Protein AF-A0A836RKF9-F1 (afdb_monomer_lite)

pLDDT: mean 84.97, std 9.56, range [45.56, 94.19]

Sequence (91 aa):
LLNKSGRIIYIRSSPEAIFERVCHSNKRPLLTVEDNNNFDQVLLERIRQLMGEREALYRQADIIIDRDILTLPEIVEAIIRLACSFAQSKE

Secondary structure (DSSP, 8-state):
-GGGTS--EEEE--HHHHHHHHTT----GGG-----TTHHHHHHHHHHHHHHHHHHHHTTSSEEEESTTS-HHHHHHHHHHHHHHHHHT--

Foldseek 3Di:
DVVVPDAFEAADEDLVVVLVVPVVDPPDPQQDDPDDPPSSVVSSVSSVVVCVVCVVVSVVGPYYHYPVPDDPVRVVVVVVVVVVVVVVVVD

Structure (mmCIF, N/CA/C/O backbone):
data_AF-A0A836RKF9-F1
#
_entry.id   AF-A0A836RKF9-F1
#
loop_
_atom_site.group_PDB
_atom_site.id
_atom_site.type_symbol
_atom_site.label_atom_id
_atom_site.label_alt_id
_atom_site.label_comp_id
_atom_site.label_asym_id
_atom_site.label_entity_id
_atom_site.label_seq_id
_atom_site.pdbx_PDB_ins_code
_atom_site.Cartn_x
_atom_site.Cartn_y
_atom_site.Cartn_z
_atom_site.occupancy
_atom_site.B_iso_or_equiv
_atom_site.auth_seq_id
_atom_site.auth_comp_id
_atom_site.auth_asym_id
_atom_site.auth_atom_id
_atom_site.pdbx_PDB_model_num
ATOM 1 N N . LEU A 1 1 ? -10.024 -11.822 10.129 1.00 61.12 1 LEU A N 1
ATOM 2 C CA . LEU A 1 1 ? -9.219 -11.813 11.376 1.00 61.12 1 LEU A CA 1
ATOM 3 C C . LEU A 1 1 ? -8.876 -10.378 11.753 1.00 61.12 1 LEU A C 1
ATOM 5 O O . LEU A 1 1 ? -9.405 -9.922 12.751 1.00 61.12 1 LEU A O 1
ATOM 9 N N . LEU A 1 2 ? -8.126 -9.633 10.930 1.00 71.75 2 LEU A N 1
ATOM 10 C CA . LEU A 1 2 ? -7.811 -8.216 11.197 1.00 71.75 2 LEU A CA 1
ATOM 11 C C . LEU A 1 2 ? -9.057 -7.319 11.333 1.00 71.75 2 LEU A C 1
ATOM 13 O O . LEU A 1 2 ? -9.138 -6.505 12.244 1.00 71.75 2 LEU A O 1
ATOM 17 N N . ASN A 1 3 ? -10.066 -7.546 10.492 1.00 69.69 3 ASN A N 1
ATOM 18 C CA . ASN A 1 3 ? -11.316 -6.779 10.446 1.00 69.69 3 ASN A CA 1
ATOM 19 C C . ASN A 1 3 ? -12.210 -6.880 11.695 1.00 69.69 3 ASN A C 1
ATOM 21 O O . ASN A 1 3 ? -13.200 -6.169 11.792 1.00 69.69 3 ASN A O 1
ATOM 25 N N . LYS A 1 4 ? -11.915 -7.792 12.629 1.00 73.94 4 LYS A N 1
ATOM 26 C CA . LYS A 1 4 ? -12.702 -7.972 13.862 1.00 73.94 4 LYS A CA 1
ATOM 27 C C . LYS A 1 4 ? -11.998 -7.433 15.107 1.00 73.94 4 LYS A C 1
ATOM 29 O O . LYS A 1 4 ? -12.595 -7.411 16.177 1.00 73.94 4 LYS A O 1
ATOM 34 N N . SER A 1 5 ? -10.732 -7.038 14.984 1.00 79.00 5 SER A N 1
ATOM 35 C CA . SER A 1 5 ? -9.859 -6.742 16.127 1.00 79.00 5 SER A CA 1
ATOM 36 C C . SER A 1 5 ? -9.463 -5.269 16.221 1.00 79.00 5 SER A C 1
ATOM 38 O O . SER A 1 5 ? -8.946 -4.842 17.249 1.00 79.00 5 SER A O 1
ATOM 40 N N . GLY A 1 6 ? -9.712 -4.481 15.176 1.00 81.25 6 GLY A N 1
ATOM 41 C CA . GLY A 1 6 ? -9.364 -3.068 15.129 1.00 81.25 6 GLY A CA 1
ATOM 42 C C . GLY A 1 6 ? -9.761 -2.429 13.805 1.00 81.25 6 GLY A C 1
ATOM 43 O O . GLY A 1 6 ? -10.344 -3.085 12.945 1.00 81.25 6 GLY A O 1
ATOM 44 N N . ARG A 1 7 ? -9.432 -1.144 13.664 1.00 85.38 7 ARG A N 1
ATOM 45 C CA . ARG A 1 7 ? -9.630 -0.381 12.431 1.00 85.38 7 ARG A CA 1
ATOM 46 C C . ARG A 1 7 ? -8.482 -0.663 11.464 1.00 85.38 7 ARG A C 1
ATOM 48 O O . ARG A 1 7 ? -7.317 -0.545 11.844 1.00 85.38 7 ARG A O 1
ATOM 55 N N . ILE A 1 8 ? -8.796 -0.993 10.220 1.00 89.88 8 ILE A N 1
ATOM 56 C CA . ILE A 1 8 ? -7.812 -1.182 9.156 1.00 89.88 8 ILE A CA 1
ATOM 57 C C . ILE A 1 8 ? -7.686 0.121 8.369 1.00 89.88 8 ILE A C 1
ATOM 59 O O . ILE A 1 8 ? -8.674 0.650 7.861 1.00 89.88 8 ILE A O 1
ATOM 63 N N . ILE A 1 9 ? -6.455 0.619 8.246 1.00 90.19 9 ILE A N 1
ATOM 64 C CA . ILE A 1 9 ? -6.125 1.790 7.430 1.00 90.19 9 ILE A CA 1
ATOM 65 C C . ILE A 1 9 ? -5.302 1.319 6.234 1.00 90.19 9 ILE A C 1
ATOM 67 O O . ILE A 1 9 ? -4.215 0.763 6.399 1.00 90.19 9 ILE A O 1
ATOM 71 N N . TYR A 1 10 ? -5.810 1.555 5.030 1.00 92.31 10 TYR A N 1
ATOM 72 C CA . TYR A 1 10 ? -5.091 1.314 3.789 1.00 92.31 10 TY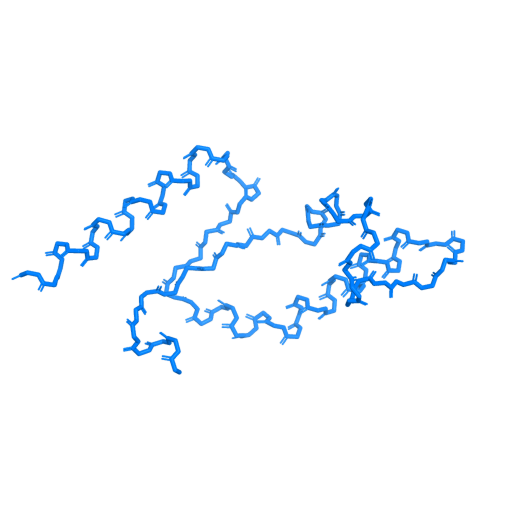R A CA 1
ATOM 73 C C . TYR A 1 10 ? -4.448 2.610 3.291 1.00 92.31 10 TYR A C 1
ATOM 75 O O . TYR A 1 10 ? -5.139 3.557 2.925 1.00 92.31 10 TYR A O 1
ATOM 83 N N . ILE A 1 11 ? -3.114 2.641 3.263 1.00 92.31 11 ILE A N 1
ATOM 84 C CA . ILE A 1 11 ? -2.343 3.739 2.672 1.00 92.31 11 ILE A CA 1
ATOM 85 C C . ILE A 1 11 ? -2.088 3.394 1.204 1.00 92.31 11 ILE A C 1
ATOM 87 O O . ILE A 1 11 ? -1.232 2.564 0.887 1.00 92.31 11 ILE A O 1
ATOM 91 N N . ARG A 1 12 ? -2.865 4.009 0.316 1.00 92.50 12 ARG A N 1
ATOM 92 C CA . ARG A 1 12 ? -2.781 3.817 -1.129 1.00 92.50 12 ARG A CA 1
ATOM 93 C C . ARG A 1 12 ? -1.671 4.687 -1.710 1.00 92.50 12 ARG A C 1
ATOM 95 O O . ARG A 1 12 ? -1.565 5.854 -1.365 1.00 92.50 12 ARG A O 1
ATOM 102 N N . SER A 1 13 ? -0.885 4.115 -2.613 1.00 92.38 13 SER A N 1
ATOM 103 C CA . SER A 1 13 ? -0.005 4.840 -3.534 1.00 92.38 13 SER A CA 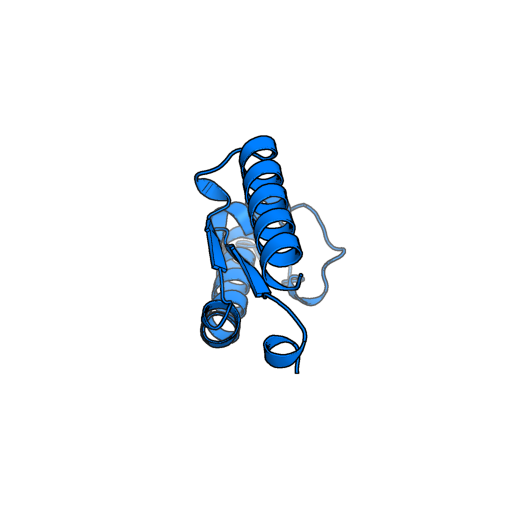1
ATOM 104 C C . SER A 1 13 ? -0.217 4.272 -4.934 1.00 92.38 13 SER A C 1
ATOM 106 O O . SER A 1 13 ? -0.596 3.107 -5.078 1.00 92.38 13 SER A O 1
ATOM 108 N N . SER A 1 14 ? 0.027 5.091 -5.947 1.00 91.62 14 SER A N 1
ATOM 109 C CA . SER A 1 14 ? 0.058 4.701 -7.352 1.00 91.62 14 SER A CA 1
ATOM 110 C C . SER A 1 14 ? 1.182 3.693 -7.630 1.00 91.62 14 SER A C 1
ATOM 112 O O . SER A 1 14 ? 2.204 3.687 -6.927 1.00 91.62 14 SER A O 1
ATOM 114 N N . PRO A 1 15 ? 1.021 2.828 -8.649 1.00 92.06 15 PRO A N 1
ATOM 115 C CA . PRO A 1 15 ? 2.086 1.943 -9.114 1.00 92.06 15 PRO A CA 1
ATOM 116 C C . PRO A 1 15 ? 3.387 2.693 -9.424 1.00 92.06 15 PRO A C 1
ATOM 118 O O . PRO A 1 15 ? 4.467 2.215 -9.083 1.00 92.06 15 PRO A O 1
ATOM 121 N N . GLU A 1 16 ? 3.277 3.888 -10.002 1.00 91.88 16 GLU A N 1
ATOM 122 C CA . GLU A 1 16 ? 4.390 4.755 -10.383 1.00 91.88 16 GLU A CA 1
ATOM 123 C C . GLU A 1 16 ? 5.147 5.259 -9.142 1.00 91.88 16 GLU A C 1
ATOM 125 O O . GLU A 1 16 ? 6.362 5.087 -9.040 1.00 91.88 16 GLU A O 1
ATOM 130 N N . ALA A 1 17 ? 4.436 5.766 -8.128 1.00 90.69 17 ALA A N 1
ATOM 131 C CA . ALA A 1 17 ? 5.057 6.198 -6.873 1.00 90.69 17 ALA A CA 1
ATOM 132 C C . ALA A 1 17 ? 5.679 5.034 -6.079 1.00 90.69 17 ALA A C 1
ATOM 134 O O . ALA A 1 17 ? 6.629 5.221 -5.312 1.00 90.69 17 ALA A O 1
ATOM 135 N N . ILE A 1 18 ? 5.138 3.818 -6.212 1.00 90.75 18 ILE A N 1
ATOM 136 C CA . ILE A 1 18 ? 5.738 2.616 -5.620 1.00 90.75 18 ILE A CA 1
ATOM 137 C C . ILE A 1 18 ? 7.015 2.253 -6.373 1.00 90.75 18 ILE A C 1
ATOM 139 O O . ILE A 1 18 ? 8.023 1.996 -5.715 1.00 90.75 18 ILE A O 1
ATOM 143 N N . PHE A 1 19 ? 6.988 2.275 -7.707 1.00 91.88 19 PHE A N 1
ATOM 144 C CA . PHE A 1 19 ? 8.141 2.005 -8.563 1.00 91.88 19 PHE A CA 1
ATOM 145 C C . PHE A 1 19 ? 9.329 2.904 -8.203 1.00 91.88 19 PHE A C 1
ATOM 147 O O . PHE A 1 19 ? 10.390 2.380 -7.863 1.00 91.88 19 PHE A O 1
ATOM 154 N N . GLU A 1 20 ? 9.133 4.224 -8.134 1.00 90.12 20 GLU A N 1
ATOM 155 C CA . GLU A 1 20 ? 10.191 5.189 -7.781 1.00 90.12 20 GLU A CA 1
ATOM 156 C C . GLU A 1 20 ? 10.866 4.889 -6.431 1.00 90.12 20 GLU A C 1
ATOM 158 O O . GLU A 1 20 ? 12.060 5.125 -6.239 1.00 90.12 20 GLU A O 1
ATOM 163 N N . ARG A 1 21 ? 10.113 4.334 -5.473 1.00 86.69 21 ARG A N 1
ATOM 164 C CA . ARG A 1 21 ? 10.622 4.004 -4.131 1.00 86.69 21 ARG A CA 1
ATOM 165 C C . ARG A 1 21 ? 11.377 2.682 -4.073 1.00 86.69 21 ARG A C 1
ATOM 167 O O . ARG A 1 21 ? 12.125 2.460 -3.119 1.00 86.69 21 ARG A O 1
ATOM 174 N N . VAL A 1 22 ? 11.123 1.765 -5.006 1.00 88.81 22 VAL A N 1
ATOM 175 C CA . VAL A 1 22 ? 11.601 0.375 -4.918 1.00 88.81 22 VAL A CA 1
ATOM 176 C C . VAL A 1 22 ? 12.574 -0.012 -6.024 1.00 88.81 22 VAL A C 1
ATOM 178 O O . VAL A 1 22 ? 13.318 -0.967 -5.812 1.00 88.81 22 VAL A O 1
ATOM 181 N N . CYS A 1 23 ? 12.622 0.729 -7.136 1.00 84.38 23 CYS A N 1
ATOM 182 C CA . CYS A 1 23 ? 13.466 0.428 -8.297 1.00 84.38 23 CYS A CA 1
ATOM 183 C C . CYS A 1 23 ? 14.959 0.307 -7.952 1.00 84.38 23 CYS A C 1
ATOM 185 O O . CYS A 1 23 ? 15.656 -0.523 -8.519 1.00 84.38 23 CYS A O 1
ATOM 187 N N . HIS A 1 24 ? 15.442 1.048 -6.952 1.00 82.50 24 HIS A N 1
ATOM 188 C CA . HIS A 1 24 ? 16.853 1.044 -6.554 1.00 82.50 24 HIS A CA 1
ATOM 189 C C . HIS A 1 24 ? 17.240 -0.062 -5.547 1.00 82.50 24 HIS A C 1
ATOM 191 O O . HIS A 1 24 ? 18.348 -0.034 -5.008 1.00 82.50 24 HIS A O 1
ATOM 197 N N . SER A 1 25 ? 16.352 -1.012 -5.206 1.00 79.06 25 SER A N 1
ATOM 198 C CA . SER A 1 25 ? 16.619 -1.999 -4.146 1.00 79.06 25 SER A CA 1
ATOM 199 C C . SER A 1 25 ? 16.300 -3.447 -4.517 1.00 79.06 25 SER A C 1
ATOM 201 O O . SER A 1 25 ? 15.142 -3.843 -4.617 1.00 79.06 25 SER A O 1
ATOM 203 N N . ASN A 1 26 ? 17.337 -4.290 -4.501 1.00 76.44 26 ASN A N 1
ATOM 204 C CA . ASN A 1 26 ? 17.226 -5.739 -4.724 1.00 76.44 26 ASN A CA 1
ATOM 205 C C . ASN A 1 26 ? 16.820 -6.536 -3.470 1.00 76.44 26 ASN A C 1
ATOM 207 O O . ASN A 1 26 ? 16.771 -7.762 -3.492 1.00 76.44 26 ASN A O 1
ATOM 211 N N . LYS A 1 27 ? 16.501 -5.869 -2.352 1.00 84.19 27 LYS A N 1
ATOM 212 C CA . LYS A 1 27 ? 16.112 -6.528 -1.087 1.00 84.19 27 LYS A CA 1
ATOM 213 C C . LYS A 1 27 ? 14.665 -7.042 -1.082 1.00 84.19 27 LYS A C 1
ATOM 215 O O . LYS A 1 27 ? 14.155 -7.421 -0.030 1.00 84.19 27 LYS A O 1
ATOM 220 N N . ARG A 1 28 ? 13.972 -7.007 -2.223 1.00 85.00 28 ARG A N 1
ATOM 221 C CA . ARG A 1 28 ? 12.540 -7.306 -2.349 1.00 85.00 28 ARG A CA 1
ATOM 222 C C . ARG A 1 28 ? 12.337 -8.489 -3.304 1.00 85.00 28 ARG A C 1
ATOM 224 O O . ARG A 1 28 ? 12.044 -8.249 -4.469 1.00 85.00 28 ARG A O 1
ATOM 231 N N . PRO A 1 29 ? 12.409 -9.744 -2.820 1.00 85.88 29 PRO A N 1
ATOM 232 C CA . PRO A 1 29 ? 12.339 -10.942 -3.667 1.00 85.88 29 PRO A CA 1
ATOM 233 C C . PRO A 1 29 ? 11.111 -11.008 -4.586 1.00 85.88 29 PRO A C 1
ATOM 235 O O . PRO A 1 29 ? 11.184 -11.515 -5.695 1.00 85.88 29 PRO A O 1
ATOM 238 N N . LEU A 1 30 ? 9.968 -10.464 -4.147 1.00 85.56 30 LEU A N 1
ATOM 239 C CA . LEU A 1 30 ? 8.728 -10.439 -4.938 1.00 85.56 30 LEU A CA 1
ATOM 240 C C . LEU A 1 30 ? 8.759 -9.464 -6.127 1.00 85.56 30 LEU A C 1
ATOM 242 O O . LEU A 1 30 ? 7.921 -9.576 -7.024 1.00 85.56 30 LEU A O 1
ATOM 246 N N . LEU A 1 31 ? 9.681 -8.501 -6.089 1.00 84.62 31 LEU A N 1
ATOM 247 C CA . LEU A 1 31 ? 9.907 -7.479 -7.111 1.00 84.62 31 LEU A CA 1
ATOM 248 C C . LEU A 1 31 ? 11.207 -7.728 -7.886 1.00 84.62 31 LEU A C 1
ATOM 250 O O . LEU A 1 31 ? 11.593 -6.904 -8.707 1.00 84.62 31 LEU A O 1
ATOM 254 N N . THR A 1 32 ? 11.894 -8.841 -7.624 1.00 81.31 32 THR A N 1
ATOM 255 C CA . THR A 1 32 ? 13.064 -9.239 -8.399 1.00 81.31 32 THR A CA 1
ATOM 256 C C . THR A 1 32 ? 12.587 -9.717 -9.764 1.00 81.31 32 THR A C 1
ATOM 258 O O . THR A 1 32 ? 11.939 -10.755 -9.876 1.00 81.31 32 THR A O 1
ATOM 261 N N . VAL A 1 33 ? 12.874 -8.920 -10.787 1.00 79.56 33 VAL A N 1
ATOM 262 C CA . VAL A 1 33 ? 12.634 -9.239 -12.195 1.00 79.56 33 VAL A CA 1
ATOM 263 C C . VAL A 1 33 ? 13.984 -9.444 -12.874 1.00 79.56 33 VAL A C 1
ATOM 265 O O . VAL A 1 33 ? 14.976 -8.844 -12.461 1.00 79.56 33 VAL A O 1
ATOM 268 N N . GLU A 1 34 ? 14.043 -10.335 -13.862 1.00 74.75 34 GLU A N 1
ATOM 269 C CA . GLU A 1 34 ? 15.283 -10.589 -14.599 1.00 74.75 34 GLU A CA 1
ATOM 270 C C . GLU A 1 34 ? 15.704 -9.346 -15.395 1.00 74.75 34 GLU A C 1
ATOM 272 O O . GLU A 1 34 ? 14.862 -8.614 -15.928 1.00 74.75 34 GLU A O 1
ATOM 277 N N . ASP A 1 35 ? 17.015 -9.101 -15.426 1.00 62.06 35 ASP A N 1
ATOM 278 C CA . ASP A 1 35 ? 17.635 -7.904 -15.992 1.00 62.06 35 ASP A CA 1
ATOM 279 C C . ASP A 1 35 ? 17.589 -7.964 -17.527 1.00 62.06 35 ASP A C 1
ATOM 281 O O . ASP A 1 35 ? 18.504 -8.428 -18.207 1.00 62.06 35 ASP A O 1
ATOM 285 N N . ASN A 1 36 ? 16.440 -7.572 -18.071 1.00 65.50 36 ASN A N 1
ATOM 286 C CA . ASN A 1 36 ? 16.191 -7.466 -19.502 1.00 65.50 36 ASN A CA 1
ATOM 287 C C . ASN A 1 36 ? 16.426 -6.016 -19.949 1.00 65.50 36 ASN A C 1
ATOM 289 O O . ASN A 1 36 ? 16.284 -5.092 -19.153 1.00 65.50 36 ASN A O 1
ATOM 293 N N . ASN A 1 37 ? 16.627 -5.783 -21.252 1.00 71.69 37 ASN A N 1
ATOM 294 C CA . ASN A 1 37 ? 16.750 -4.440 -21.860 1.00 71.69 37 ASN A CA 1
ATOM 295 C C . ASN A 1 37 ? 15.578 -3.460 -21.556 1.00 71.69 37 ASN A C 1
ATOM 297 O O . ASN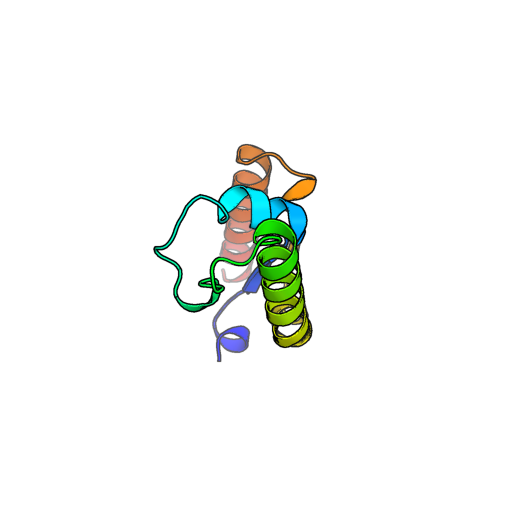 A 1 37 ? 15.622 -2.319 -22.000 1.00 71.69 37 ASN A O 1
ATOM 301 N N . ASN A 1 38 ? 14.539 -3.891 -20.824 1.00 81.12 38 ASN A N 1
ATOM 302 C CA . ASN A 1 38 ? 13.351 -3.129 -20.424 1.00 81.12 38 ASN A CA 1
ATOM 303 C C . ASN A 1 38 ? 13.007 -3.296 -18.920 1.00 81.12 38 ASN A C 1
ATOM 305 O O . ASN A 1 38 ? 11.837 -3.487 -18.580 1.00 81.12 38 ASN A O 1
ATOM 309 N N . PHE A 1 39 ? 13.997 -3.264 -18.017 1.00 84.25 39 PHE A N 1
ATOM 310 C CA . PHE A 1 39 ? 13.804 -3.466 -16.567 1.00 84.25 39 PHE A CA 1
ATOM 311 C C . PHE A 1 39 ? 12.662 -2.622 -15.968 1.00 84.25 39 PHE A C 1
ATOM 313 O O . PHE A 1 39 ? 11.775 -3.167 -15.308 1.00 84.25 39 PHE A O 1
ATOM 320 N N . ASP A 1 40 ? 12.634 -1.317 -16.259 1.00 87.00 40 ASP A N 1
ATOM 321 C CA . ASP A 1 40 ? 11.665 -0.378 -15.676 1.00 87.00 40 ASP A CA 1
ATOM 322 C C . ASP A 1 40 ? 10.211 -0.767 -15.974 1.00 87.00 40 ASP A C 1
ATOM 324 O O . ASP A 1 40 ? 9.357 -0.770 -15.086 1.00 87.00 40 ASP A O 1
ATOM 328 N N . GLN A 1 41 ? 9.934 -1.155 -17.221 1.00 87.25 41 GLN A N 1
ATOM 329 C CA . GLN A 1 41 ? 8.594 -1.553 -17.654 1.00 87.25 41 GLN A CA 1
ATOM 330 C C . GLN A 1 41 ? 8.183 -2.893 -17.037 1.00 87.25 41 GLN A C 1
ATOM 332 O O . GLN A 1 41 ? 7.059 -3.032 -16.558 1.00 87.25 41 GLN A O 1
ATOM 337 N N . VAL A 1 42 ? 9.097 -3.869 -16.994 1.00 88.44 42 VAL A N 1
ATOM 338 C CA . VAL A 1 42 ? 8.820 -5.192 -16.410 1.00 88.44 42 VAL A CA 1
ATOM 339 C C . VAL A 1 42 ? 8.540 -5.073 -14.910 1.00 88.44 42 VAL A C 1
ATOM 341 O O . VAL A 1 42 ? 7.607 -5.697 -14.399 1.00 88.44 42 VAL A O 1
ATOM 344 N N . LEU A 1 43 ? 9.303 -4.239 -14.200 1.00 89.25 43 LEU A N 1
ATOM 345 C CA . LEU A 1 43 ? 9.085 -3.988 -12.780 1.00 89.25 43 LEU A CA 1
ATOM 346 C C . LEU A 1 43 ? 7.759 -3.253 -12.525 1.00 89.25 43 LEU A C 1
ATOM 348 O O . LEU A 1 43 ? 7.025 -3.627 -11.608 1.00 89.25 43 LEU A O 1
ATOM 352 N N . LEU A 1 44 ? 7.419 -2.245 -13.334 1.00 91.81 44 LEU A N 1
ATOM 353 C CA . LEU A 1 44 ? 6.156 -1.514 -13.207 1.00 91.81 44 LEU A CA 1
ATOM 354 C C . LEU A 1 44 ? 4.938 -2.422 -13.437 1.00 91.81 44 LEU A C 1
ATOM 356 O O . LEU A 1 44 ? 3.998 -2.404 -12.640 1.00 91.81 44 LEU A O 1
ATOM 360 N N . GLU A 1 45 ? 4.974 -3.272 -14.464 1.00 91.44 45 GLU A N 1
ATOM 361 C CA . GLU A 1 45 ? 3.924 -4.266 -14.716 1.00 91.44 45 GLU A CA 1
ATOM 362 C C . GLU A 1 45 ? 3.816 -5.280 -13.575 1.00 91.44 45 GLU A C 1
ATOM 364 O O . GLU A 1 45 ? 2.716 -5.600 -13.118 1.00 91.44 45 GLU A O 1
ATOM 369 N N . ARG A 1 46 ? 4.953 -5.723 -13.023 1.00 91.69 46 ARG A N 1
ATOM 370 C CA . ARG A 1 46 ? 4.961 -6.605 -11.852 1.00 91.69 46 ARG A CA 1
ATOM 371 C C . ARG A 1 46 ? 4.295 -5.952 -10.639 1.00 91.69 46 ARG A C 1
ATOM 373 O O . ARG A 1 46 ? 3.545 -6.615 -9.920 1.00 91.69 46 ARG A O 1
ATOM 380 N N . ILE A 1 47 ? 4.540 -4.661 -10.413 1.00 92.94 47 ILE A N 1
ATOM 381 C CA . ILE A 1 47 ? 3.888 -3.886 -9.351 1.00 92.94 47 ILE A CA 1
ATOM 382 C C . ILE A 1 47 ? 2.378 -3.802 -9.603 1.00 92.94 47 ILE A C 1
ATOM 384 O O . ILE A 1 47 ? 1.605 -4.107 -8.693 1.00 92.94 47 ILE A O 1
ATOM 388 N N . ARG A 1 48 ? 1.948 -3.461 -10.826 1.00 94.12 48 ARG A N 1
ATOM 389 C CA . ARG A 1 48 ? 0.525 -3.386 -11.206 1.00 94.12 48 ARG A CA 1
ATOM 390 C C . ARG A 1 48 ? -0.197 -4.712 -10.998 1.00 94.12 48 ARG A C 1
ATOM 392 O O . ARG A 1 48 ? -1.265 -4.726 -10.391 1.00 94.12 48 ARG A O 1
ATOM 399 N N . GLN A 1 49 ? 0.411 -5.821 -11.417 1.00 93.69 49 GLN A N 1
ATOM 400 C CA . GLN A 1 49 ? -0.130 -7.161 -11.207 1.00 93.69 49 GLN A CA 1
ATOM 401 C C . GLN A 1 49 ? -0.343 -7.447 -9.713 1.00 93.69 49 GLN A C 1
ATOM 403 O O . GLN A 1 49 ? -1.450 -7.785 -9.293 1.00 93.69 49 GLN A O 1
ATOM 408 N N . LEU A 1 50 ? 0.701 -7.267 -8.895 1.00 93.00 50 LEU A N 1
ATOM 409 C CA . LEU A 1 50 ? 0.632 -7.523 -7.454 1.00 93.00 50 LEU A CA 1
ATOM 410 C C . LEU A 1 50 ? -0.388 -6.623 -6.750 1.00 93.00 50 LEU A C 1
ATOM 412 O O . LEU A 1 50 ? -1.016 -7.045 -5.779 1.00 93.00 50 LEU A O 1
ATOM 416 N N . MET A 1 51 ? -0.539 -5.378 -7.204 1.00 92.62 51 MET A N 1
ATOM 417 C CA . MET A 1 51 ? -1.561 -4.471 -6.692 1.00 92.62 51 MET A CA 1
ATOM 418 C C . MET A 1 51 ? -2.961 -4.949 -7.066 1.00 92.62 51 MET A C 1
ATOM 420 O O . MET A 1 51 ? -3.798 -5.036 -6.174 1.00 92.62 51 MET A O 1
ATOM 424 N N . GLY A 1 52 ? -3.199 -5.322 -8.326 1.00 93.31 52 GLY A N 1
ATOM 425 C CA . GLY A 1 52 ? -4.499 -5.809 -8.796 1.00 93.31 52 GLY A CA 1
ATOM 426 C C . GLY A 1 52 ? -4.966 -7.068 -8.063 1.00 93.31 52 GLY A C 1
ATOM 427 O O . GLY A 1 52 ? -6.108 -7.135 -7.614 1.00 93.31 52 GLY A O 1
ATOM 428 N N . GLU A 1 53 ? -4.064 -8.027 -7.831 1.00 94.19 53 GLU A N 1
ATOM 429 C CA . GLU A 1 53 ? -4.353 -9.247 -7.057 1.00 94.19 53 GLU A CA 1
ATOM 430 C C . GLU A 1 53 ? -4.795 -8.949 -5.612 1.00 94.19 53 GLU A C 1
ATOM 432 O O . GLU A 1 53 ? -5.564 -9.701 -5.013 1.00 94.19 53 GLU A O 1
ATOM 437 N N . ARG A 1 54 ? -4.307 -7.848 -5.029 1.00 93.44 54 ARG A N 1
ATOM 438 C CA . ARG A 1 54 ? -4.521 -7.493 -3.616 1.00 93.44 54 ARG A CA 1
ATOM 439 C C . ARG A 1 54 ? -5.565 -6.403 -3.419 1.00 93.44 54 ARG A C 1
ATOM 441 O O . ARG A 1 54 ? -6.051 -6.225 -2.303 1.00 93.44 54 ARG A O 1
ATOM 448 N N . GLU A 1 55 ? -5.927 -5.686 -4.476 1.00 90.50 55 GLU A N 1
ATOM 449 C CA . GLU A 1 55 ? -6.785 -4.508 -4.414 1.00 90.50 55 GLU A CA 1
ATOM 450 C C . GLU A 1 55 ? -8.147 -4.831 -3.794 1.00 90.50 55 GLU A C 1
ATOM 452 O O . GLU A 1 55 ? -8.617 -4.100 -2.921 1.00 90.50 55 GLU A O 1
ATOM 457 N N . ALA A 1 56 ? -8.740 -5.969 -4.165 1.00 90.75 56 ALA A N 1
ATOM 458 C CA . ALA A 1 56 ? -10.013 -6.424 -3.612 1.00 90.75 56 ALA A CA 1
ATOM 459 C C . ALA A 1 56 ? -9.966 -6.654 -2.090 1.00 90.75 56 ALA A C 1
ATOM 461 O O . ALA A 1 56 ? -10.982 -6.491 -1.417 1.00 90.75 56 ALA A O 1
ATOM 462 N N . LEU A 1 57 ? -8.803 -7.016 -1.536 1.00 90.00 57 LEU A N 1
ATOM 463 C CA . LEU A 1 57 ? -8.601 -7.185 -0.095 1.00 90.00 57 LEU A CA 1
ATOM 464 C C . LEU A 1 57 ? -8.309 -5.845 0.587 1.00 90.00 57 LEU A C 1
ATOM 466 O O . LEU A 1 57 ? -8.861 -5.561 1.645 1.00 90.00 57 LEU A O 1
ATOM 470 N N . TYR A 1 58 ? -7.473 -4.998 -0.016 1.00 90.38 58 TYR A N 1
ATOM 471 C CA . TYR A 1 58 ? -7.116 -3.692 0.549 1.00 90.38 58 TYR A CA 1
ATOM 472 C C . TYR A 1 58 ? -8.287 -2.708 0.574 1.00 90.38 58 TYR A C 1
ATOM 474 O O . TYR A 1 58 ? -8.415 -1.936 1.521 1.00 90.38 58 TYR A O 1
ATOM 482 N N . ARG A 1 59 ? -9.194 -2.777 -0.407 1.00 88.81 59 ARG A N 1
ATOM 483 C CA . ARG A 1 59 ? -10.423 -1.967 -0.436 1.00 88.81 59 ARG A CA 1
ATOM 484 C C . ARG A 1 59 ? -11.441 -2.333 0.648 1.00 88.81 59 ARG A C 1
ATOM 486 O O . ARG A 1 59 ? -12.374 -1.569 0.854 1.00 88.81 59 ARG A O 1
ATOM 493 N N . GLN A 1 60 ? -11.268 -3.457 1.346 1.00 90.62 60 GLN A N 1
ATOM 494 C CA . GLN A 1 60 ? -12.098 -3.818 2.505 1.00 90.62 60 GLN A CA 1
ATOM 495 C C . GLN A 1 60 ? -11.675 -3.083 3.787 1.00 90.62 60 GLN A C 1
ATOM 497 O O . GLN A 1 60 ? -12.278 -3.300 4.835 1.00 90.62 60 GLN A O 1
ATOM 502 N N . ALA A 1 61 ? -10.622 -2.260 3.733 1.00 89.75 61 ALA A N 1
ATOM 503 C CA . ALA A 1 61 ? -10.208 -1.430 4.854 1.00 89.75 61 ALA A CA 1
ATOM 504 C C . ALA A 1 61 ? -11.295 -0.414 5.227 1.00 89.75 61 ALA A C 1
ATOM 506 O O . ALA A 1 61 ? -11.962 0.144 4.358 1.00 89.75 61 ALA A O 1
ATOM 507 N N . ASP A 1 62 ? -11.422 -0.126 6.521 1.00 86.88 62 ASP A N 1
ATOM 508 C CA . ASP A 1 62 ? -12.390 0.855 7.021 1.00 86.88 62 ASP A CA 1
ATOM 509 C C . ASP A 1 62 ? -12.070 2.274 6.534 1.00 86.88 62 ASP A C 1
ATOM 511 O O . ASP A 1 62 ? -12.950 3.127 6.443 1.00 86.88 62 ASP A O 1
ATOM 515 N N . ILE A 1 63 ? -10.785 2.545 6.288 1.00 89.31 63 ILE A N 1
ATOM 516 C CA . ILE A 1 63 ? -10.279 3.859 5.906 1.00 89.31 63 ILE A CA 1
ATOM 517 C C . ILE A 1 63 ? -9.234 3.688 4.810 1.00 89.31 63 ILE A C 1
ATOM 519 O O . ILE A 1 63 ? -8.305 2.891 4.943 1.00 89.31 63 ILE A O 1
ATOM 523 N N . ILE A 1 64 ? -9.357 4.488 3.754 1.00 91.12 64 ILE A N 1
ATOM 524 C CA . ILE A 1 64 ? -8.402 4.547 2.649 1.00 91.12 64 ILE A CA 1
ATOM 525 C C . ILE A 1 64 ? -7.817 5.957 2.610 1.00 91.12 64 ILE A C 1
ATOM 527 O O . ILE A 1 64 ? -8.557 6.932 2.505 1.00 91.12 64 ILE A O 1
ATOM 531 N N . ILE A 1 65 ? -6.494 6.060 2.706 1.00 90.62 65 ILE A N 1
ATOM 532 C CA . ILE A 1 65 ? -5.748 7.317 2.617 1.00 90.62 65 ILE A CA 1
ATOM 533 C C . ILE A 1 65 ? -4.883 7.245 1.370 1.00 90.62 65 ILE A C 1
ATOM 535 O O . ILE A 1 65 ? -4.058 6.341 1.250 1.00 90.62 65 ILE A O 1
ATOM 539 N N . ASP A 1 66 ? -5.058 8.190 0.454 1.00 89.12 66 ASP A N 1
ATOM 540 C CA . ASP A 1 66 ? -4.178 8.308 -0.701 1.00 89.12 66 ASP A CA 1
ATOM 541 C C . ASP A 1 66 ? -2.941 9.126 -0.318 1.00 89.12 66 ASP A C 1
ATOM 543 O O . ASP A 1 66 ? -3.030 10.290 0.071 1.00 89.12 66 ASP A O 1
ATOM 547 N N . ARG A 1 67 ? -1.783 8.473 -0.362 1.00 87.31 67 ARG A N 1
ATOM 548 C CA . ARG A 1 67 ? -0.496 9.064 -0.010 1.00 87.31 67 ARG A CA 1
ATOM 549 C C . ARG A 1 67 ? -0.001 10.027 -1.077 1.00 87.31 67 ARG A C 1
ATOM 551 O O . ARG A 1 67 ? 0.796 10.895 -0.755 1.00 87.31 67 ARG A O 1
ATOM 558 N N . ASP A 1 68 ? -0.416 9.878 -2.325 1.00 84.44 68 ASP A N 1
ATOM 559 C CA . ASP A 1 68 ? 0.215 10.623 -3.414 1.00 84.44 68 ASP A CA 1
ATOM 560 C C . ASP A 1 68 ? -0.294 12.072 -3.490 1.00 84.44 68 ASP A C 1
ATOM 562 O O . ASP A 1 68 ? 0.354 12.929 -4.084 1.00 84.44 68 ASP A O 1
ATOM 566 N N . ILE A 1 69 ? -1.413 12.358 -2.820 1.00 84.81 69 ILE A N 1
ATOM 567 C CA . ILE A 1 69 ? -1.989 13.701 -2.673 1.00 84.81 69 ILE A CA 1
ATOM 568 C C . ILE A 1 69 ? -1.632 14.374 -1.337 1.00 84.81 69 ILE A C 1
ATOM 570 O O . ILE A 1 69 ? -1.983 15.533 -1.141 1.00 84.81 69 ILE A O 1
ATOM 574 N N . LEU A 1 70 ? -0.975 13.660 -0.413 1.00 85.31 70 LEU A N 1
ATOM 575 C CA . LEU A 1 70 ?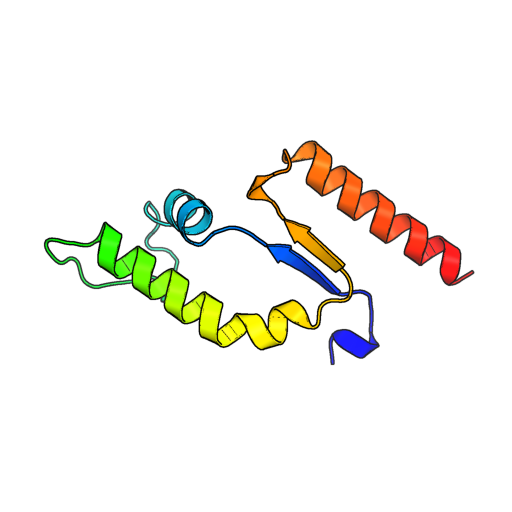 -0.655 14.150 0.930 1.00 85.31 70 LEU A CA 1
ATOM 576 C C . LEU A 1 70 ? 0.851 14.125 1.191 1.00 85.31 70 LEU A C 1
ATOM 578 O O . LEU A 1 70 ? 1.575 13.196 0.832 1.00 85.31 70 LEU A O 1
ATOM 582 N N . THR A 1 71 ? 1.329 15.124 1.915 1.00 87.88 71 THR A N 1
ATOM 583 C CA . THR A 1 71 ? 2.680 15.133 2.469 1.00 87.88 71 THR A CA 1
ATOM 584 C C . THR A 1 71 ? 2.799 14.159 3.646 1.00 87.88 71 THR A C 1
ATOM 586 O O . THR A 1 71 ? 1.818 13.767 4.281 1.00 87.88 71 THR A O 1
ATOM 589 N N . LEU A 1 72 ? 4.031 13.754 3.976 1.00 88.31 72 LEU A N 1
ATOM 590 C CA . LEU A 1 72 ? 4.277 12.848 5.102 1.00 88.31 72 LEU A CA 1
ATOM 591 C C . LEU A 1 72 ? 3.696 13.370 6.438 1.00 88.31 72 LEU A C 1
ATOM 593 O O . LEU A 1 72 ? 3.052 12.572 7.122 1.00 88.31 72 LEU A O 1
ATOM 597 N N . PRO A 1 73 ? 3.859 14.658 6.812 1.00 92.25 73 PRO A N 1
ATOM 598 C CA . PRO A 1 73 ? 3.237 15.199 8.020 1.00 92.25 73 PRO A CA 1
ATOM 599 C C . PRO A 1 73 ? 1.709 15.087 8.011 1.00 92.25 73 PRO A C 1
ATOM 601 O O . PRO A 1 73 ? 1.132 14.660 9.006 1.00 92.25 73 PRO A O 1
ATOM 604 N N . GLU A 1 74 ? 1.058 15.381 6.882 1.00 91.31 74 GLU A N 1
ATOM 605 C CA . GLU A 1 74 ? -0.405 15.308 6.756 1.00 91.31 74 GLU A CA 1
ATOM 606 C C . GLU A 1 74 ? -0.926 13.874 6.905 1.00 91.31 74 GLU A C 1
ATOM 608 O O . GLU A 1 74 ? -1.939 13.646 7.567 1.00 91.31 74 GLU A O 1
ATOM 613 N N . ILE A 1 75 ? -0.214 12.888 6.346 1.00 91.19 75 ILE A N 1
ATOM 614 C CA . ILE A 1 75 ? -0.552 11.465 6.513 1.00 91.19 75 ILE A CA 1
ATOM 615 C C . ILE A 1 75 ? -0.439 11.062 7.983 1.00 91.19 75 ILE A C 1
ATOM 617 O O . ILE A 1 75 ? -1.327 10.392 8.511 1.00 91.19 75 ILE A O 1
ATOM 621 N N . VAL A 1 76 ? 0.644 11.464 8.652 1.00 92.44 76 VAL A N 1
ATOM 622 C CA . VAL A 1 76 ? 0.859 11.163 10.073 1.00 92.44 76 VAL A CA 1
ATOM 623 C C . VAL A 1 76 ? -0.241 11.794 10.925 1.00 92.44 76 VAL A C 1
ATOM 625 O O . VAL A 1 76 ? -0.835 11.108 11.756 1.00 92.44 76 VAL A O 1
ATOM 628 N N . GLU A 1 77 ? -0.573 13.060 10.684 1.00 91.81 77 GLU A N 1
ATOM 629 C CA . GLU A 1 77 ? -1.641 13.754 11.402 1.00 91.81 77 GLU A CA 1
ATOM 630 C C . GLU A 1 77 ? -3.012 13.106 11.158 1.00 91.81 77 GLU A C 1
ATOM 632 O O . GLU A 1 77 ? -3.786 12.906 12.099 1.00 91.81 77 GLU A O 1
ATOM 637 N N . ALA A 1 78 ? -3.308 12.706 9.917 1.00 89.19 78 ALA A N 1
ATOM 638 C CA . ALA A 1 78 ? -4.519 11.960 9.592 1.00 89.19 78 ALA A CA 1
ATOM 639 C C . ALA A 1 78 ? -4.603 10.649 10.386 1.00 89.19 78 ALA A C 1
ATOM 641 O O . ALA A 1 78 ? -5.636 10.377 10.996 1.00 89.19 78 ALA A O 1
ATOM 642 N N . ILE A 1 79 ? -3.517 9.873 10.449 1.00 90.56 79 ILE A N 1
ATOM 643 C CA . ILE A 1 79 ? -3.468 8.617 11.209 1.00 90.56 79 ILE A CA 1
ATOM 644 C C . ILE A 1 79 ? -3.660 8.866 12.712 1.00 90.56 79 ILE A C 1
ATOM 646 O O . ILE A 1 79 ? -4.455 8.165 13.339 1.00 90.56 79 ILE A O 1
ATOM 650 N N . ILE A 1 80 ? -2.989 9.869 13.291 1.00 91.38 80 ILE A N 1
ATOM 651 C CA . ILE A 1 80 ? -3.114 10.208 14.720 1.00 91.38 80 ILE A CA 1
ATOM 652 C C . ILE A 1 80 ? -4.558 10.584 15.060 1.00 91.38 80 ILE A C 1
ATOM 654 O O . ILE A 1 80 ? -5.130 10.055 16.012 1.00 91.38 80 ILE A O 1
ATOM 658 N N . ARG A 1 81 ? -5.185 11.446 14.256 1.00 88.88 81 ARG A N 1
ATOM 659 C CA . ARG A 1 81 ? -6.585 11.855 14.437 1.00 88.88 81 ARG A CA 1
ATOM 660 C C . ARG A 1 81 ? -7.542 10.662 14.388 1.00 88.88 81 ARG A C 1
ATOM 662 O O . ARG A 1 81 ? -8.440 10.548 15.224 1.00 88.88 81 ARG A O 1
ATOM 669 N N . LEU A 1 82 ? -7.331 9.747 13.444 1.00 87.56 82 LEU A N 1
ATOM 670 C CA . LEU A 1 82 ? -8.119 8.519 13.330 1.00 87.56 82 LEU A CA 1
ATOM 671 C C . LEU A 1 82 ? -7.925 7.585 14.531 1.00 87.56 82 LEU A C 1
ATOM 673 O O . LEU A 1 82 ? -8.902 7.021 15.021 1.00 87.56 82 LEU A O 1
ATOM 677 N N . ALA A 1 83 ? -6.700 7.459 15.041 1.00 85.62 83 ALA A N 1
ATOM 678 C CA . ALA A 1 83 ? -6.412 6.669 16.235 1.00 85.62 83 ALA A CA 1
ATOM 679 C C . ALA A 1 83 ? -7.050 7.273 17.501 1.00 85.62 83 ALA A C 1
ATOM 681 O O . ALA A 1 83 ? -7.696 6.550 18.260 1.00 85.62 83 ALA A O 1
ATOM 682 N N . CYS A 1 84 ? -6.946 8.593 17.702 1.00 84.12 84 CYS A N 1
ATOM 683 C CA . CYS A 1 84 ? -7.541 9.287 18.850 1.00 84.12 84 CYS A CA 1
ATOM 684 C C . CYS A 1 84 ?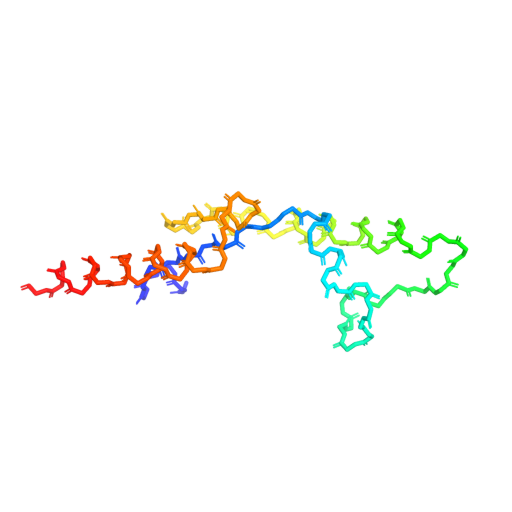 -9.073 9.208 18.851 1.00 84.12 84 CYS A C 1
ATOM 686 O O . CYS A 1 84 ? -9.663 8.885 19.879 1.00 84.12 84 CYS A O 1
ATOM 688 N N . SER A 1 85 ? -9.723 9.438 17.702 1.00 80.88 85 SER A N 1
ATOM 689 C CA . SER A 1 85 ? -11.187 9.303 17.598 1.00 80.88 85 SER A CA 1
ATOM 690 C C . SER A 1 85 ? -11.676 7.900 17.966 1.00 80.88 85 SER A C 1
ATOM 692 O O . SER A 1 85 ? -12.734 7.753 18.569 1.00 80.88 85 SER A O 1
ATOM 694 N N . PHE A 1 86 ? -10.893 6.862 17.653 1.00 74.81 86 PHE A N 1
ATOM 695 C CA . PHE A 1 86 ? -11.234 5.492 18.016 1.00 74.81 86 PHE A CA 1
ATOM 696 C C . PHE A 1 86 ? -11.096 5.232 19.520 1.00 74.81 86 PHE A C 1
ATOM 698 O O . PHE A 1 86 ? -11.957 4.565 20.094 1.00 74.81 86 PHE A O 1
ATOM 705 N N . ALA A 1 87 ? -10.049 5.768 20.156 1.00 72.81 87 ALA A N 1
ATOM 706 C CA . ALA A 1 87 ? -9.854 5.648 21.600 1.00 72.81 87 ALA A CA 1
ATOM 707 C C . ALA A 1 87 ? -11.041 6.241 22.380 1.00 72.81 87 ALA A C 1
ATOM 709 O O . ALA A 1 87 ? -11.569 5.580 23.265 1.00 72.81 87 ALA A O 1
ATOM 710 N N . GLN A 1 88 ? -11.532 7.411 21.958 1.00 62.75 88 GLN A N 1
ATOM 711 C CA . GLN A 1 88 ? -12.659 8.106 22.597 1.00 62.75 88 GLN A CA 1
ATOM 712 C C . GLN A 1 88 ? -14.012 7.398 22.428 1.00 62.75 88 GLN A C 1
ATOM 714 O O . GLN A 1 88 ? -14.924 7.628 23.207 1.00 62.75 88 GLN A O 1
ATOM 719 N N . SER A 1 89 ? -14.169 6.553 21.405 1.00 59.53 89 SER A N 1
ATOM 720 C CA . SER A 1 89 ? -15.417 5.814 21.144 1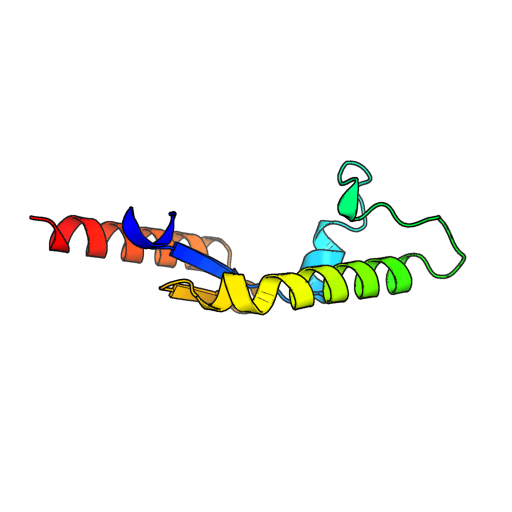.00 59.53 89 SER A CA 1
ATOM 721 C C . SER A 1 89 ? -15.528 4.467 21.873 1.00 59.53 89 SER A C 1
ATOM 723 O O . SER A 1 89 ? -16.531 3.772 21.715 1.00 59.53 89 SER A O 1
ATOM 725 N N . LYS A 1 90 ? -14.489 4.063 22.617 1.00 55.53 90 LYS A N 1
ATOM 726 C CA . LYS A 1 90 ? -14.467 2.828 23.421 1.00 55.53 90 LYS A CA 1
ATOM 727 C C . LYS A 1 90 ? -14.571 3.068 24.934 1.00 55.53 90 LYS A C 1
ATOM 729 O O . LYS A 1 90 ? -14.628 2.081 25.667 1.00 55.53 90 LYS A O 1
ATOM 734 N N . GLU A 1 91 ? -14.585 4.327 25.366 1.00 45.56 91 GLU A N 1
ATOM 735 C CA . GLU A 1 91 ? -14.923 4.766 26.730 1.00 45.56 91 GLU A CA 1
ATOM 736 C C . GLU A 1 91 ? -16.412 5.122 26.816 1.00 45.56 91 GLU A C 1
ATOM 738 O O . GLU A 1 91 ? -17.019 4.812 27.865 1.00 45.56 91 GLU A O 1
#

Radius of gyration: 16.47 Å; chains: 1; bounding box: 33×27×49 Å